Protein AF-A0A9P8ISM1-F1 (afdb_monomer_lite)

Organism: NCBI:txid1042133

Structure (mmCIF, N/CA/C/O backbone):
data_AF-A0A9P8ISM1-F1
#
_entry.id   AF-A0A9P8ISM1-F1
#
loop_
_atom_site.group_PDB
_atom_site.id
_atom_site.type_symbol
_atom_site.label_atom_id
_atom_site.label_alt_id
_atom_site.label_comp_id
_atom_site.label_asym_id
_atom_site.label_entity_id
_atom_site.label_seq_id
_atom_site.pdbx_PDB_ins_code
_atom_site.Cartn_x
_atom_site.Cartn_y
_atom_site.Cartn_z
_atom_site.occupancy
_atom_site.B_iso_or_equiv
_atom_site.auth_seq_id
_atom_site.auth_comp_id
_atom_site.auth_asym_id
_atom_site.auth_atom_id
_atom_site.pdbx_PDB_model_num
ATOM 1 N N . MET A 1 1 ? 37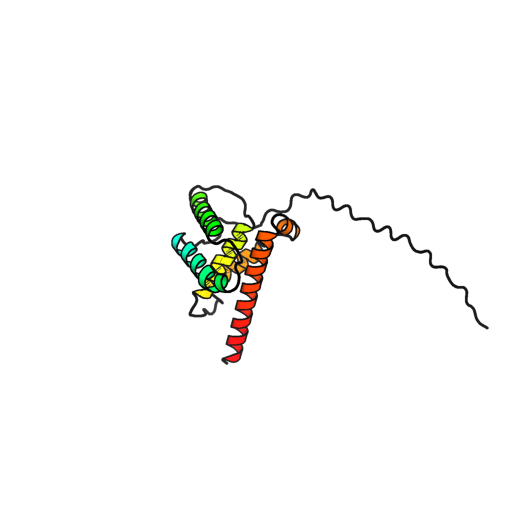.743 -36.345 56.992 1.00 39.56 1 MET A N 1
ATOM 2 C CA . MET A 1 1 ? 37.684 -36.254 55.517 1.00 39.56 1 MET A CA 1
ATOM 3 C C . MET A 1 1 ? 36.230 -36.318 55.074 1.00 39.56 1 MET A C 1
ATOM 5 O O . MET A 1 1 ? 35.586 -37.303 55.390 1.00 39.56 1 MET A O 1
ATOM 9 N N . GLY A 1 2 ? 35.756 -35.288 54.364 1.00 41.09 2 GLY A N 1
ATOM 10 C CA . GLY A 1 2 ? 34.709 -35.415 53.337 1.00 41.09 2 GLY A CA 1
ATOM 11 C C . GLY A 1 2 ? 33.238 -35.360 53.762 1.00 41.09 2 GLY A C 1
ATOM 12 O O . GLY A 1 2 ? 32.651 -36.368 54.120 1.00 41.09 2 GLY A O 1
ATOM 13 N N . THR A 1 3 ? 32.654 -34.173 53.622 1.00 45.88 3 THR A N 1
ATOM 14 C CA . THR A 1 3 ? 31.224 -33.822 53.560 1.00 45.88 3 THR A CA 1
ATOM 15 C C . THR A 1 3 ? 30.490 -34.437 52.363 1.00 45.88 3 THR A C 1
ATOM 17 O O . THR A 1 3 ? 31.082 -34.504 51.290 1.00 45.88 3 THR A O 1
ATOM 20 N N . LEU A 1 4 ? 29.179 -34.694 52.486 1.00 37.59 4 LEU A N 1
ATOM 21 C CA . LEU A 1 4 ? 28.196 -34.405 51.423 1.00 37.59 4 LEU A CA 1
ATOM 22 C C . LEU A 1 4 ? 26.767 -34.419 51.994 1.00 37.59 4 LEU A C 1
ATOM 24 O O . LEU A 1 4 ? 26.041 -35.405 51.914 1.00 37.59 4 LEU A O 1
ATOM 28 N N . SER A 1 5 ? 26.375 -33.294 52.596 1.00 40.72 5 SER A N 1
ATOM 29 C CA . SER A 1 5 ? 24.963 -32.957 52.777 1.00 40.72 5 SER A CA 1
ATOM 30 C C . SER A 1 5 ? 24.426 -32.498 51.425 1.00 40.72 5 SER A C 1
ATOM 32 O O . SER A 1 5 ? 24.831 -31.447 50.930 1.00 40.72 5 SER A O 1
ATOM 34 N N . SER A 1 6 ? 23.544 -33.281 50.811 1.00 49.00 6 SER A N 1
ATOM 35 C CA . SER A 1 6 ? 22.758 -32.822 49.665 1.00 49.00 6 SER A CA 1
ATOM 36 C C . SER A 1 6 ? 21.726 -31.796 50.145 1.00 49.00 6 SER A C 1
ATOM 38 O O . SER A 1 6 ? 20.937 -32.120 51.034 1.00 49.00 6 SER A O 1
ATOM 40 N N . PRO A 1 7 ? 21.676 -30.583 49.575 1.00 44.09 7 PRO A N 1
ATOM 41 C CA . PRO A 1 7 ? 20.521 -29.724 49.738 1.00 44.09 7 PRO A CA 1
ATOM 42 C C . PRO A 1 7 ? 19.414 -30.254 48.824 1.00 44.09 7 PRO A C 1
ATOM 44 O O . PRO A 1 7 ? 19.573 -30.308 47.604 1.00 44.09 7 PRO A O 1
ATOM 47 N N . ILE A 1 8 ? 18.296 -30.669 49.417 1.00 45.47 8 ILE A N 1
ATOM 48 C CA . ILE A 1 8 ? 17.032 -30.808 48.695 1.00 45.47 8 ILE A CA 1
ATOM 49 C C . ILE A 1 8 ? 16.642 -29.388 48.297 1.00 45.47 8 ILE A C 1
ATOM 51 O O . ILE A 1 8 ? 16.250 -28.581 49.138 1.00 45.47 8 ILE A O 1
ATOM 55 N N . ALA A 1 9 ? 16.864 -29.064 47.026 1.00 44.41 9 ALA A N 1
ATOM 56 C CA . ALA A 1 9 ? 16.328 -27.864 46.422 1.00 44.41 9 ALA A CA 1
ATOM 57 C C . ALA A 1 9 ? 14.805 -27.999 46.447 1.00 44.41 9 ALA A C 1
ATOM 59 O O . ALA A 1 9 ? 14.231 -28.832 45.745 1.00 44.41 9 ALA A O 1
ATOM 60 N N . ASP A 1 10 ? 14.185 -27.208 47.315 1.00 50.81 10 ASP A N 1
ATOM 61 C CA . ASP A 1 10 ? 12.776 -26.853 47.247 1.00 50.81 10 ASP A CA 1
ATOM 62 C C . ASP A 1 10 ? 12.473 -26.503 45.779 1.00 50.81 10 ASP A C 1
ATOM 64 O O . ASP A 1 10 ? 13.152 -25.621 45.230 1.00 50.81 10 ASP A O 1
ATOM 68 N N . PRO A 1 11 ? 11.577 -27.223 45.074 1.00 49.50 11 PRO A N 1
ATOM 69 C CA . PRO A 1 11 ? 11.156 -26.804 43.755 1.00 49.50 11 PRO A CA 1
ATOM 70 C C . PRO A 1 11 ? 10.352 -25.538 43.986 1.00 49.50 11 PRO A C 1
ATOM 72 O O . PRO A 1 11 ? 9.148 -25.590 44.231 1.00 49.50 11 PRO A O 1
ATOM 75 N N . GLY A 1 12 ? 11.070 -24.411 43.964 1.00 44.59 12 GLY A N 1
ATOM 76 C CA . GLY A 1 12 ? 10.512 -23.084 44.052 1.00 44.59 12 GLY A CA 1
ATOM 77 C C . GLY A 1 12 ? 9.279 -23.082 43.182 1.00 44.59 12 GLY A C 1
ATOM 78 O O . GLY A 1 12 ? 9.352 -23.373 41.986 1.00 44.59 12 GLY A O 1
ATOM 79 N N . SER A 1 13 ? 8.144 -22.855 43.829 1.00 46.44 13 SER A N 1
ATOM 80 C CA . SER A 1 13 ? 6.883 -22.588 43.182 1.00 46.44 13 SER A CA 1
ATOM 81 C C . SER A 1 13 ? 7.128 -21.424 42.234 1.00 46.44 13 SER A C 1
ATOM 83 O O . SER A 1 13 ? 7.018 -20.258 42.612 1.00 46.44 13 SER A O 1
ATOM 85 N N . VAL A 1 14 ? 7.498 -21.741 40.995 1.00 51.31 14 VAL A N 1
ATOM 86 C CA . VAL A 1 14 ? 7.315 -20.857 39.862 1.00 51.31 14 VAL A CA 1
ATOM 87 C C . VAL A 1 14 ? 5.811 -20.853 39.683 1.00 51.31 14 VAL A C 1
ATOM 89 O O . VAL A 1 14 ? 5.240 -21.563 38.857 1.00 51.31 14 VAL A O 1
ATOM 92 N N . SER A 1 15 ? 5.156 -20.067 40.534 1.00 49.28 15 SER A N 1
ATOM 93 C CA . SER A 1 15 ? 3.924 -19.405 40.181 1.00 49.28 15 SER A CA 1
ATOM 94 C C . SER A 1 15 ? 4.296 -18.590 38.955 1.00 49.28 15 SER A C 1
ATOM 96 O O . SER A 1 15 ? 4.750 -17.453 39.052 1.00 49.28 15 SER A O 1
ATOM 98 N N . MET A 1 16 ? 4.209 -19.232 37.789 1.00 49.16 16 MET A N 1
ATOM 99 C CA . MET A 1 16 ? 3.964 -18.547 36.541 1.00 49.16 16 MET A CA 1
ATOM 100 C C . MET A 1 16 ? 2.677 -17.789 36.822 1.00 49.16 16 MET A C 1
ATOM 102 O O . MET A 1 16 ? 1.582 -18.339 36.706 1.00 49.16 16 MET A O 1
ATOM 106 N N . GLU A 1 17 ? 2.827 -16.560 37.315 1.00 48.97 17 GLU A N 1
ATOM 107 C CA . GLU A 1 17 ? 1.796 -15.553 37.232 1.00 48.97 17 GLU A CA 1
ATOM 108 C C . GLU A 1 17 ? 1.442 -15.553 35.758 1.00 48.97 17 GLU A C 1
ATOM 110 O O . GLU A 1 17 ? 2.204 -15.108 34.897 1.00 48.97 17 GLU A O 1
ATOM 115 N N . ARG A 1 18 ? 0.336 -16.228 35.458 1.00 48.88 18 ARG A N 1
ATOM 116 C CA . ARG A 1 18 ? -0.284 -16.201 34.158 1.00 48.88 18 ARG A CA 1
ATOM 117 C C . ARG A 1 18 ? -0.660 -14.741 34.028 1.00 48.88 18 ARG A C 1
ATOM 119 O O . ARG A 1 18 ? -1.653 -14.334 34.617 1.00 48.88 18 ARG A O 1
ATOM 126 N N . GLN A 1 19 ? 0.222 -13.955 33.408 1.00 50.22 19 GLN A N 1
ATOM 127 C CA . GLN A 1 19 ? 0.001 -12.540 33.189 1.00 50.22 19 GLN A CA 1
ATOM 128 C C . GLN A 1 19 ? -1.351 -12.457 32.514 1.00 50.22 19 GLN A C 1
ATOM 130 O O . GLN A 1 19 ? -1.530 -12.915 31.383 1.00 50.22 19 GLN A O 1
ATOM 135 N N . ASP A 1 20 ? -2.312 -11.995 33.300 1.00 39.62 20 ASP A N 1
ATOM 136 C CA . ASP A 1 20 ? -3.690 -11.835 32.914 1.00 39.62 20 ASP A CA 1
ATOM 137 C C . ASP A 1 20 ? -3.655 -10.706 31.888 1.00 39.62 20 ASP A C 1
ATOM 139 O O . ASP A 1 20 ? -3.645 -9.518 32.218 1.00 39.62 20 ASP A O 1
ATOM 143 N N . ILE A 1 21 ? -3.437 -11.084 30.626 1.00 54.03 21 ILE A N 1
ATOM 144 C CA . ILE A 1 21 ? -3.460 -10.193 29.474 1.00 54.03 21 ILE A CA 1
ATOM 145 C C . ILE A 1 21 ? -4.895 -9.712 29.346 1.00 54.03 21 ILE A C 1
ATOM 147 O O . ILE A 1 21 ? -5.700 -10.242 28.591 1.00 54.03 21 ILE A O 1
ATOM 151 N N . SER A 1 22 ? -5.219 -8.715 30.160 1.00 49.56 22 SER A N 1
ATOM 152 C CA . SER A 1 22 ? -6.471 -7.990 30.129 1.00 49.56 22 SER A CA 1
ATOM 153 C C . SER A 1 22 ? -6.651 -7.459 28.705 1.00 49.56 22 SER A C 1
ATOM 155 O O . SER A 1 22 ? -5.973 -6.520 28.289 1.00 49.56 22 SER A O 1
ATOM 157 N N . TYR A 1 23 ? -7.534 -8.099 27.934 1.00 52.59 23 TYR A N 1
ATOM 158 C CA . TYR A 1 23 ? -7.754 -7.854 26.501 1.00 52.59 23 TYR A CA 1
ATOM 159 C C . TYR A 1 23 ? -8.387 -6.489 26.180 1.00 52.59 23 TYR A C 1
ATOM 161 O O . TYR A 1 23 ? -8.645 -6.172 25.024 1.00 52.59 23 TYR A O 1
ATOM 169 N N . THR A 1 24 ? -8.626 -5.643 27.175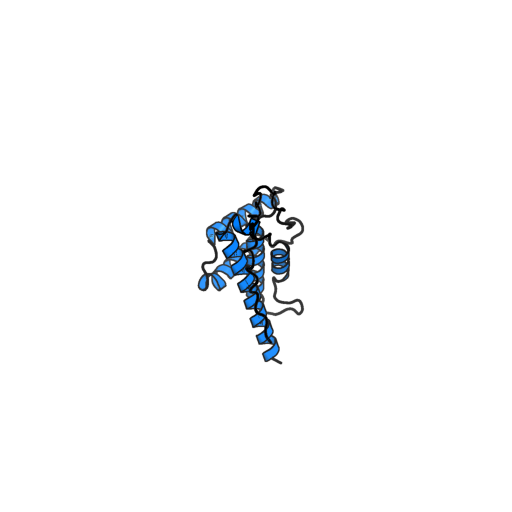 1.00 51.94 24 THR A N 1
ATOM 170 C CA . THR A 1 24 ? -9.266 -4.337 27.010 1.00 51.94 24 THR A CA 1
ATOM 171 C C . THR A 1 24 ? -8.257 -3.209 27.158 1.00 51.94 24 THR A C 1
ATOM 173 O O . THR A 1 24 ? -8.279 -2.447 28.122 1.00 51.94 24 THR A O 1
ATOM 176 N N . ARG A 1 25 ? -7.369 -3.066 26.175 1.00 56.06 25 ARG A N 1
ATOM 177 C CA . ARG A 1 25 ? -6.702 -1.787 25.920 1.00 56.06 25 ARG A CA 1
ATOM 178 C C . ARG A 1 25 ? -7.017 -1.410 24.488 1.00 56.06 25 ARG A C 1
ATOM 180 O O . ARG A 1 25 ? -6.546 -2.076 23.574 1.00 56.06 25 ARG A O 1
ATOM 187 N N . THR A 1 26 ? -7.841 -0.380 24.308 1.00 62.38 26 THR A N 1
ATOM 188 C CA . THR A 1 26 ? -8.082 0.252 23.006 1.00 62.38 26 THR A CA 1
ATOM 189 C C . THR A 1 26 ? -6.740 0.429 22.305 1.00 62.38 26 THR A C 1
ATOM 191 O O . THR A 1 26 ? -5.878 1.168 22.791 1.00 62.38 26 THR A O 1
ATOM 194 N N . LEU A 1 27 ? -6.522 -0.332 21.234 1.00 65.56 27 LEU A N 1
ATOM 195 C CA . LEU A 1 27 ? -5.254 -0.331 20.520 1.00 65.56 27 LEU A CA 1
ATOM 196 C C . LEU A 1 27 ? -5.048 1.057 19.907 1.00 65.56 27 LEU A C 1
ATOM 198 O O . LEU A 1 27 ? -6.016 1.618 19.377 1.00 65.56 27 LEU A O 1
ATOM 202 N N . PRO A 1 28 ? -3.827 1.619 19.961 1.00 69.31 28 PRO A N 1
ATOM 203 C CA . PRO A 1 28 ? -3.570 2.920 19.365 1.00 69.31 28 PRO A CA 1
ATOM 204 C C . PRO A 1 28 ? -4.010 2.915 17.890 1.00 69.31 28 PRO A C 1
ATOM 206 O O . PRO A 1 28 ? -3.894 1.879 17.217 1.00 69.31 28 PRO A O 1
ATOM 209 N N . PRO A 1 29 ? -4.601 4.020 17.404 1.00 74.75 29 PRO A N 1
ATOM 210 C CA . PRO A 1 29 ? -4.946 4.149 15.998 1.00 74.75 29 PRO A CA 1
ATOM 211 C C . PRO A 1 29 ? -3.670 4.112 15.155 1.00 74.75 29 PRO A C 1
ATOM 213 O O . PRO A 1 29 ? -2.592 4.479 15.626 1.00 74.75 29 PRO A O 1
ATOM 216 N N . ILE A 1 30 ? -3.798 3.671 13.906 1.00 79.94 30 ILE A N 1
ATOM 217 C CA . ILE A 1 30 ? -2.706 3.759 12.937 1.00 79.94 30 ILE A CA 1
ATOM 218 C C . ILE A 1 30 ? -2.356 5.239 12.769 1.00 79.94 30 ILE A C 1
ATOM 220 O O . ILE A 1 30 ? -3.207 6.040 12.379 1.00 79.94 30 ILE A O 1
ATOM 224 N N . ALA A 1 31 ? -1.115 5.597 13.093 1.00 78.94 31 ALA A N 1
ATOM 225 C CA . ALA A 1 31 ? -0.609 6.960 12.997 1.00 78.94 31 ALA A CA 1
ATOM 226 C C . ALA A 1 31 ? -0.250 7.285 11.539 1.00 78.94 31 ALA A C 1
ATOM 228 O O . ALA A 1 31 ? 0.917 7.397 11.182 1.00 78.94 31 ALA A O 1
ATOM 229 N N . LEU A 1 32 ? -1.267 7.394 10.683 1.00 82.38 32 LEU A N 1
ATOM 230 C CA . LEU A 1 32 ? -1.114 7.748 9.275 1.00 82.38 32 LEU A CA 1
ATOM 231 C C . LEU A 1 32 ? -2.074 8.882 8.931 1.00 82.38 32 LEU A C 1
ATOM 233 O O . LEU A 1 32 ? -3.292 8.704 8.922 1.00 82.38 32 LEU A O 1
ATOM 237 N N . ASP A 1 33 ? -1.513 10.045 8.620 1.00 82.31 33 ASP A N 1
ATOM 238 C CA . ASP A 1 33 ? -2.286 11.185 8.148 1.00 82.31 33 ASP A CA 1
ATOM 239 C C . ASP A 1 33 ? -2.476 11.112 6.627 1.00 82.31 33 ASP A C 1
ATOM 241 O O . ASP A 1 33 ? -1.602 11.469 5.838 1.00 82.31 33 ASP A O 1
ATOM 245 N N . LEU A 1 34 ? -3.655 10.652 6.211 1.00 81.94 34 LEU A N 1
ATOM 246 C CA . LEU A 1 34 ? -4.041 10.510 4.805 1.00 81.94 34 LEU A CA 1
ATOM 247 C C . LEU A 1 34 ? -4.224 11.859 4.083 1.00 81.94 34 LEU A C 1
ATOM 249 O O . LEU A 1 34 ? -4.316 11.888 2.851 1.00 81.94 34 LEU A O 1
ATOM 253 N N . SER A 1 35 ? -4.308 12.977 4.807 1.00 79.62 35 SER A N 1
ATOM 254 C CA . SER A 1 35 ? -4.459 14.308 4.209 1.00 79.62 35 SER A CA 1
ATOM 255 C C . SER A 1 35 ? -3.119 14.885 3.740 1.00 79.62 35 SER A C 1
ATOM 257 O O . SER A 1 35 ? -3.051 15.493 2.673 1.00 79.62 35 SER A O 1
ATOM 259 N N . SER A 1 36 ? -2.044 14.607 4.483 1.00 81.00 36 SER A N 1
ATOM 260 C CA . SER A 1 36 ? -0.682 15.082 4.206 1.00 81.00 36 SER A CA 1
ATOM 261 C C . SER A 1 36 ? 0.001 14.341 3.044 1.00 81.00 36 SER A C 1
ATOM 263 O O . SER A 1 36 ? 0.910 14.863 2.396 1.00 81.00 36 SER A O 1
ATOM 265 N N . ILE A 1 37 ? -0.449 13.124 2.723 1.00 84.25 37 ILE A N 1
ATOM 266 C CA . ILE A 1 37 ? 0.199 12.285 1.709 1.00 84.25 37 ILE A CA 1
ATOM 267 C C . ILE A 1 37 ? -0.186 12.741 0.290 1.00 84.25 37 ILE A C 1
ATOM 269 O O . ILE A 1 37 ? -1.373 12.764 -0.062 1.00 84.25 37 ILE A O 1
ATOM 273 N N . PRO A 1 38 ? 0.798 13.022 -0.589 1.00 83.75 38 PRO A N 1
ATOM 274 C CA . PRO A 1 38 ? 0.536 13.346 -1.984 1.00 83.75 38 PRO A CA 1
ATOM 275 C C . PRO A 1 38 ? 0.174 12.074 -2.760 1.00 83.75 38 PRO A C 1
ATOM 277 O O . PRO A 1 38 ? 1.039 11.349 -3.268 1.00 83.75 38 PRO A O 1
ATOM 280 N N . PHE A 1 39 ? -1.122 11.788 -2.856 1.00 86.06 39 PHE A N 1
ATOM 281 C CA . PHE A 1 39 ? -1.617 10.676 -3.662 1.00 86.06 39 PHE A CA 1
ATOM 282 C C . PHE A 1 39 ? -1.650 11.029 -5.158 1.00 86.06 39 PHE A C 1
ATOM 284 O O . PHE A 1 39 ? -1.988 12.157 -5.527 1.00 86.06 39 PHE A O 1
ATOM 291 N N . PRO A 1 40 ? -1.304 10.073 -6.038 1.00 87.75 40 PRO A N 1
ATOM 292 C CA . PRO A 1 40 ? -1.462 10.243 -7.477 1.00 87.75 40 PRO A CA 1
ATOM 293 C C . PRO A 1 40 ? -2.938 10.380 -7.877 1.00 87.75 40 PRO A C 1
ATOM 295 O O . PRO A 1 40 ? -3.831 10.043 -7.114 1.00 87.75 40 PRO A O 1
ATOM 298 N N . LYS A 1 41 ? -3.218 10.838 -9.103 1.00 89.94 41 LYS A N 1
ATOM 299 C CA . LYS A 1 41 ? -4.588 10.800 -9.650 1.00 89.94 41 LYS A CA 1
ATOM 300 C C . LYS A 1 41 ? -5.082 9.353 -9.736 1.00 89.94 41 LYS A C 1
ATOM 302 O O . LYS A 1 41 ? -4.281 8.475 -10.057 1.00 89.94 41 LYS A O 1
ATOM 307 N N . LEU A 1 42 ? -6.389 9.133 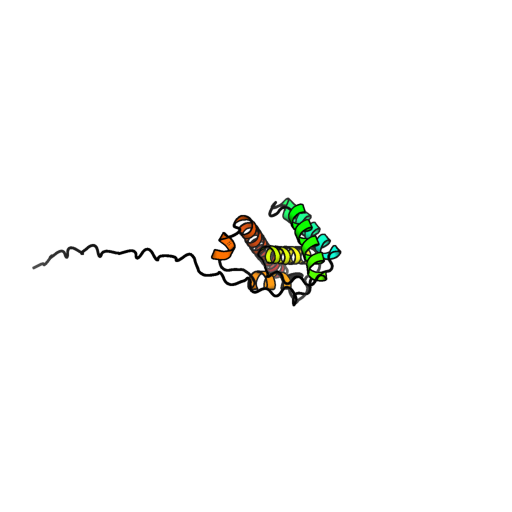-9.557 1.00 91.19 42 LEU A N 1
ATOM 308 C CA . LEU A 1 42 ? -7.013 7.802 -9.588 1.00 91.19 42 LEU A CA 1
ATOM 309 C C . LEU A 1 42 ? -6.552 6.960 -10.788 1.00 91.19 42 LEU A C 1
ATOM 311 O O . LEU A 1 42 ? -6.073 5.851 -10.597 1.00 91.19 42 LEU A O 1
ATOM 315 N N . SER A 1 43 ? -6.589 7.513 -12.003 1.00 90.31 43 SER A N 1
ATOM 316 C CA . SER A 1 43 ? -6.184 6.792 -13.219 1.00 90.31 43 SER A CA 1
ATOM 317 C C . SER A 1 43 ? -4.719 6.342 -13.208 1.00 90.31 43 SER A C 1
ATOM 319 O O . SER A 1 43 ? -4.401 5.237 -13.645 1.00 90.31 43 SER A O 1
ATOM 321 N N . TYR A 1 44 ? -3.812 7.172 -12.684 1.00 89.69 44 TYR A N 1
ATOM 322 C CA . TYR A 1 44 ? -2.404 6.800 -12.551 1.00 89.69 44 TYR A CA 1
ATOM 323 C C . TYR A 1 44 ? -2.213 5.763 -11.443 1.00 89.69 44 TYR A C 1
ATOM 325 O O . TYR A 1 44 ? -1.441 4.825 -11.587 1.00 89.69 44 TYR A O 1
ATOM 333 N N . ALA A 1 45 ? -2.958 5.890 -10.355 1.00 91.50 45 ALA A N 1
ATOM 334 C CA . ALA A 1 45 ? -2.926 4.959 -9.245 1.00 91.50 45 ALA A CA 1
ATOM 335 C C . ALA A 1 45 ? -3.447 3.556 -9.654 1.00 91.50 45 ALA A C 1
ATOM 337 O O . ALA A 1 45 ? -2.839 2.540 -9.309 1.00 91.50 45 ALA A O 1
ATOM 338 N N . GLU A 1 46 ? -4.526 3.484 -10.441 1.00 92.12 46 GLU A N 1
ATOM 339 C CA . GLU A 1 46 ? -5.030 2.239 -11.041 1.00 92.12 46 GLU A CA 1
ATOM 340 C C . GLU A 1 46 ? -4.015 1.641 -12.018 1.00 92.12 46 GLU A C 1
ATOM 342 O O . GLU A 1 46 ? -3.771 0.437 -12.002 1.00 92.12 46 GLU A O 1
ATOM 347 N N . TYR A 1 47 ? -3.370 2.480 -12.834 1.00 91.38 47 TYR A N 1
ATOM 348 C CA . TYR A 1 47 ? -2.293 2.049 -13.723 1.00 91.38 47 TYR A CA 1
ATOM 349 C C . TYR A 1 47 ? -1.118 1.421 -12.952 1.00 91.38 47 TYR A C 1
ATOM 351 O O . TYR A 1 47 ? -0.639 0.350 -13.331 1.00 91.38 47 TYR A O 1
ATOM 359 N N . LEU A 1 48 ? -0.679 2.043 -11.852 1.00 89.81 48 LEU A N 1
ATOM 360 C CA . LEU A 1 48 ? 0.372 1.498 -10.987 1.00 89.81 48 LEU A CA 1
ATOM 361 C C . LEU A 1 48 ? -0.053 0.153 -10.388 1.00 89.81 48 LEU A C 1
ATOM 363 O O . LEU A 1 48 ? 0.711 -0.804 -10.442 1.00 89.81 48 LEU A O 1
ATOM 367 N N . THR A 1 49 ? -1.288 0.056 -9.897 1.00 90.81 49 THR A N 1
ATOM 368 C CA . THR A 1 49 ? -1.847 -1.189 -9.345 1.00 90.81 49 THR A CA 1
ATOM 369 C C . THR A 1 49 ? -1.868 -2.307 -10.389 1.00 90.81 49 THR A C 1
ATOM 371 O O . THR A 1 49 ? -1.371 -3.400 -10.133 1.00 90.81 49 THR A O 1
ATOM 374 N N . ASN A 1 50 ? -2.348 -2.026 -11.602 1.00 89.88 50 ASN A N 1
ATOM 375 C CA . ASN A 1 50 ? -2.335 -2.984 -12.711 1.00 89.88 50 ASN A CA 1
ATOM 376 C C . ASN A 1 50 ? -0.912 -3.401 -13.095 1.00 89.88 50 ASN A C 1
ATOM 378 O O . ASN A 1 50 ? -0.660 -4.572 -13.370 1.00 89.88 50 ASN A O 1
ATOM 382 N N . THR A 1 51 ? 0.036 -2.463 -13.066 1.00 88.62 51 THR A N 1
ATOM 383 C CA . THR A 1 51 ? 1.454 -2.760 -13.307 1.00 88.62 51 THR A CA 1
ATOM 384 C C . THR A 1 51 ? 1.982 -3.749 -12.269 1.00 88.62 51 THR A C 1
ATOM 386 O O . THR A 1 51 ? 2.623 -4.732 -12.639 1.00 88.62 51 THR A O 1
ATOM 389 N N . VAL A 1 52 ? 1.663 -3.540 -10.989 1.00 87.88 52 VAL A N 1
ATOM 390 C CA . VAL A 1 52 ? 2.015 -4.462 -9.900 1.00 87.88 52 VAL A CA 1
ATOM 391 C C . VAL A 1 52 ? 1.370 -5.829 -10.094 1.00 87.88 52 VAL A C 1
ATOM 393 O O . VAL A 1 52 ? 2.060 -6.831 -9.970 1.00 87.88 52 VAL A O 1
ATOM 396 N N . ILE A 1 53 ? 0.089 -5.898 -10.453 1.00 86.25 53 ILE A N 1
ATOM 397 C CA . ILE A 1 53 ? -0.606 -7.172 -10.697 1.00 86.25 53 ILE A CA 1
ATOM 398 C C . ILE A 1 53 ? 0.068 -7.959 -11.826 1.00 86.25 53 ILE A C 1
ATOM 400 O O . ILE A 1 53 ? 0.277 -9.159 -11.697 1.00 86.25 53 ILE A O 1
ATOM 404 N N . VAL A 1 54 ? 0.472 -7.302 -12.912 1.00 84.19 54 VAL A N 1
ATOM 405 C CA . VAL A 1 54 ? 1.142 -7.984 -14.030 1.00 84.19 54 VAL A CA 1
ATOM 406 C C . VAL A 1 54 ? 2.527 -8.509 -13.632 1.00 84.19 54 VAL A C 1
ATOM 408 O O . VAL A 1 54 ? 2.895 -9.611 -14.030 1.00 84.19 54 VAL A O 1
ATOM 411 N N . HIS A 1 55 ? 3.292 -7.753 -12.841 1.00 79.12 55 HIS A N 1
ATOM 412 C CA . HIS A 1 55 ? 4.675 -8.114 -12.499 1.00 79.12 55 HIS A CA 1
ATOM 413 C C . HIS A 1 55 ? 4.784 -9.017 -11.261 1.00 79.12 55 HIS A C 1
ATOM 415 O O . HIS A 1 55 ? 5.586 -9.945 -11.246 1.00 79.12 55 HIS A O 1
ATOM 421 N N . ILE A 1 56 ? 3.983 -8.759 -10.226 1.00 74.25 56 ILE A N 1
ATOM 422 C CA . ILE A 1 56 ? 3.986 -9.481 -8.944 1.00 74.25 56 ILE A CA 1
ATOM 423 C C . ILE A 1 56 ? 2.890 -10.547 -8.907 1.00 74.25 56 ILE A C 1
ATOM 425 O O . ILE A 1 56 ? 3.119 -11.624 -8.366 1.00 74.25 56 ILE A O 1
ATOM 429 N N . GLY A 1 57 ? 1.731 -10.308 -9.527 1.00 63.44 57 GLY A N 1
ATOM 430 C CA . GLY A 1 57 ? 0.627 -11.276 -9.562 1.00 63.44 57 GLY A CA 1
ATOM 431 C C . GLY A 1 57 ? 0.952 -12.554 -10.339 1.00 63.44 57 GLY A C 1
ATOM 432 O O . GLY A 1 57 ? 0.375 -13.599 -10.058 1.00 63.44 57 GLY A O 1
ATOM 433 N N . SER A 1 58 ? 1.939 -12.520 -11.244 1.00 60.59 58 SER A N 1
ATOM 434 C CA . SER A 1 58 ? 2.494 -13.738 -11.856 1.00 60.59 58 SER A CA 1
ATOM 435 C C . SER A 1 58 ? 3.292 -14.605 -10.871 1.00 60.59 58 SER A C 1
ATOM 437 O O . SER A 1 58 ? 3.527 -15.777 -11.160 1.00 60.59 58 SER A O 1
ATOM 439 N N . LEU A 1 59 ? 3.757 -14.039 -9.756 1.00 59.78 59 LEU A N 1
ATOM 440 C CA . LEU A 1 59 ? 4.641 -14.697 -8.790 1.00 59.78 59 LEU A CA 1
ATOM 441 C C . LEU A 1 59 ? 3.899 -15.048 -7.496 1.00 59.78 59 LEU A C 1
ATOM 443 O O . LEU A 1 59 ? 4.138 -16.104 -6.915 1.00 59.78 59 LEU A O 1
ATOM 447 N N . TYR A 1 60 ? 2.974 -14.186 -7.068 1.00 60.75 60 TYR A N 1
ATOM 448 C CA . TYR A 1 60 ? 2.249 -14.306 -5.812 1.00 60.75 60 TYR A CA 1
ATOM 449 C C . TYR A 1 60 ? 0.837 -13.723 -5.986 1.00 60.75 60 TYR A C 1
ATOM 451 O O . TYR A 1 60 ? 0.678 -12.526 -6.220 1.00 60.75 60 TYR A O 1
ATOM 459 N N . SER A 1 61 ? -0.211 -14.541 -5.849 1.00 68.94 61 SER A N 1
ATOM 460 C CA . SER A 1 61 ? -1.598 -14.055 -5.744 1.00 68.94 61 SER A CA 1
ATOM 461 C C . SER A 1 61 ? -1.819 -13.450 -4.351 1.00 68.94 61 SER A C 1
ATOM 463 O O . SER A 1 61 ? -2.540 -14.020 -3.536 1.00 68.94 61 SER A O 1
ATOM 465 N N . ILE A 1 62 ? -1.117 -12.352 -4.049 1.00 74.25 62 ILE A N 1
ATOM 466 C CA . ILE A 1 62 ? -1.035 -11.780 -2.698 1.00 74.25 62 ILE A CA 1
ATOM 467 C C . ILE A 1 62 ? -2.391 -11.243 -2.257 1.00 74.25 62 ILE A C 1
ATOM 469 O O . ILE A 1 62 ? -2.739 -11.422 -1.107 1.00 74.25 62 ILE A O 1
ATOM 473 N N . PHE A 1 63 ? -3.152 -10.606 -3.145 1.00 80.88 63 PHE A N 1
ATOM 474 C CA . PHE A 1 63 ? -4.435 -9.992 -2.809 1.00 80.88 63 PHE A CA 1
ATOM 475 C C . PHE A 1 63 ? -5.399 -10.066 -3.996 1.00 80.88 63 PHE A C 1
ATOM 477 O O . PHE A 1 63 ? -4.979 -10.198 -5.149 1.00 80.88 63 PHE A O 1
ATOM 484 N N . ASP A 1 64 ? -6.696 -9.947 -3.718 1.00 85.44 64 ASP A N 1
ATOM 485 C CA . ASP A 1 64 ? -7.731 -9.863 -4.750 1.00 85.44 64 ASP A CA 1
ATOM 486 C C . ASP A 1 64 ? -7.719 -8.470 -5.404 1.00 85.44 64 ASP A C 1
ATOM 488 O O . ASP A 1 64 ? -8.060 -7.452 -4.789 1.00 85.44 64 ASP A O 1
ATOM 492 N N . ALA A 1 65 ? -7.295 -8.432 -6.668 1.00 84.56 65 ALA A N 1
ATOM 493 C CA . ALA A 1 65 ? -7.150 -7.211 -7.449 1.00 84.56 65 ALA A CA 1
ATOM 494 C C . ALA A 1 65 ? -8.470 -6.451 -7.638 1.00 84.56 65 ALA A C 1
ATOM 496 O O . ALA A 1 65 ? -8.482 -5.219 -7.556 1.00 84.56 65 ALA A O 1
ATOM 497 N N . ASP A 1 66 ? -9.576 -7.158 -7.871 1.00 87.31 66 ASP A N 1
ATOM 498 C CA . ASP A 1 66 ? -10.880 -6.545 -8.123 1.00 87.31 66 ASP A CA 1
ATOM 499 C C . ASP A 1 66 ? -11.429 -5.912 -6.844 1.00 87.31 66 ASP A C 1
ATOM 501 O O . ASP A 1 66 ? -11.885 -4.760 -6.849 1.00 87.31 66 ASP A O 1
ATOM 505 N N . VAL A 1 67 ? -11.317 -6.629 -5.722 1.00 89.56 67 VAL A N 1
ATOM 506 C CA . VAL A 1 67 ? -11.692 -6.123 -4.396 1.00 89.56 67 VAL A CA 1
ATOM 507 C C . VAL A 1 67 ? -10.843 -4.909 -4.028 1.00 89.56 67 VAL A C 1
ATOM 509 O O . VAL A 1 67 ? -11.381 -3.892 -3.574 1.00 89.56 67 VAL A O 1
ATOM 512 N N . PHE A 1 68 ? -9.531 -4.975 -4.262 1.00 90.19 68 PHE A N 1
ATOM 513 C CA . PHE A 1 68 ? -8.613 -3.880 -3.971 1.00 90.19 68 PHE A CA 1
ATOM 514 C C . PHE A 1 68 ? -8.918 -2.634 -4.815 1.00 90.19 68 PHE A C 1
ATOM 516 O O . PHE A 1 68 ? -9.083 -1.549 -4.255 1.00 90.19 68 PHE A O 1
ATOM 523 N N . LEU A 1 69 ? -9.070 -2.774 -6.137 1.00 91.19 69 LEU A N 1
ATOM 524 C CA . LEU A 1 69 ? -9.396 -1.663 -7.040 1.00 91.19 69 LEU A CA 1
ATOM 525 C C . LEU A 1 69 ? -10.761 -1.045 -6.717 1.00 91.19 69 LEU A C 1
ATOM 527 O O . LEU A 1 69 ? -10.918 0.176 -6.773 1.00 91.19 69 LEU A O 1
ATOM 531 N N . GLN A 1 70 ? -11.753 -1.852 -6.329 1.00 92.38 70 GLN A N 1
ATOM 532 C CA . GLN A 1 70 ? -13.045 -1.332 -5.888 1.00 92.38 70 GLN A CA 1
ATOM 533 C C . GLN A 1 70 ? -12.908 -0.494 -4.609 1.00 92.38 70 GLN A C 1
ATOM 535 O O . GLN A 1 70 ? -13.458 0.608 -4.539 1.00 92.38 70 GLN A O 1
ATOM 540 N N . ARG A 1 71 ? -12.174 -0.989 -3.604 1.00 91.25 71 ARG A N 1
ATOM 541 C CA . ARG A 1 71 ? -11.896 -0.244 -2.364 1.00 91.25 71 ARG A CA 1
ATOM 542 C C . ARG A 1 71 ? -11.121 1.041 -2.643 1.00 91.25 71 ARG A C 1
ATOM 544 O O . ARG A 1 71 ? -11.435 2.079 -2.072 1.00 91.25 71 ARG A O 1
ATOM 551 N N . MET A 1 72 ? -10.181 0.988 -3.578 1.00 91.75 72 MET A N 1
ATOM 552 C CA . MET A 1 72 ? -9.399 2.132 -4.016 1.00 91.75 72 MET A CA 1
ATOM 553 C C . MET A 1 72 ? -10.265 3.213 -4.657 1.00 91.75 72 MET A C 1
ATOM 555 O O . MET A 1 72 ? -10.195 4.364 -4.241 1.00 91.75 72 MET A O 1
ATOM 559 N N . ARG A 1 73 ? -11.145 2.866 -5.600 1.00 91.88 73 ARG A N 1
ATOM 560 C CA . ARG A 1 73 ? -12.087 3.834 -6.190 1.00 91.88 73 ARG A CA 1
ATOM 561 C C . ARG A 1 73 ? -12.971 4.493 -5.133 1.00 91.88 73 ARG A C 1
ATOM 563 O O . ARG A 1 73 ? -13.140 5.706 -5.178 1.00 91.88 73 ARG A O 1
ATOM 570 N N . ARG A 1 74 ? -13.481 3.713 -4.169 1.00 90.88 74 ARG A N 1
ATOM 571 C CA . ARG A 1 74 ? -14.256 4.248 -3.034 1.00 90.88 74 ARG A CA 1
ATOM 572 C C . ARG A 1 74 ? -13.436 5.230 -2.204 1.00 90.88 74 ARG A C 1
ATOM 574 O O . ARG A 1 74 ? -13.911 6.320 -1.942 1.00 90.88 74 ARG A O 1
ATOM 581 N N . PHE A 1 75 ? -12.188 4.894 -1.880 1.00 89.88 75 PHE A N 1
ATOM 582 C CA . PHE A 1 75 ? -11.293 5.797 -1.156 1.00 89.88 75 PHE A CA 1
ATOM 583 C C . PHE A 1 75 ? -11.095 7.138 -1.877 1.00 89.88 75 PHE A C 1
ATOM 585 O O . PHE A 1 75 ? -11.164 8.182 -1.238 1.00 89.88 75 PHE A O 1
ATOM 592 N N . TYR A 1 76 ? -10.888 7.139 -3.199 1.00 88.62 76 TYR A N 1
ATOM 593 C CA . TYR A 1 76 ? -10.768 8.393 -3.956 1.00 88.62 76 TYR A CA 1
ATOM 594 C C . TYR A 1 76 ? -12.074 9.205 -3.959 1.00 88.62 76 TYR A C 1
ATOM 596 O O . TYR A 1 76 ? -12.020 10.415 -3.775 1.00 88.62 76 TYR A O 1
ATOM 604 N N . ASP A 1 77 ? -13.230 8.550 -4.094 1.00 88.12 77 ASP A N 1
ATOM 605 C CA . ASP A 1 77 ? -14.550 9.201 -4.045 1.00 88.12 77 ASP A CA 1
ATOM 606 C C . ASP A 1 77 ? -14.885 9.756 -2.641 1.00 88.12 77 ASP A C 1
ATOM 608 O O . ASP A 1 77 ? -15.450 10.840 -2.509 1.00 88.12 77 ASP A O 1
ATOM 612 N N . ASP A 1 78 ? -14.489 9.055 -1.575 1.00 84.88 78 ASP A N 1
ATOM 613 C CA . ASP A 1 78 ? -14.714 9.468 -0.183 1.00 84.88 78 ASP A CA 1
ATOM 614 C C . ASP A 1 78 ? -13.773 10.603 0.255 1.00 84.88 78 ASP A C 1
ATOM 616 O O . ASP A 1 78 ? -14.169 11.471 1.043 1.00 84.88 78 ASP A O 1
ATOM 620 N N . ARG A 1 79 ? -12.546 10.651 -0.285 1.00 77.62 79 ARG A N 1
ATOM 621 C CA . ARG A 1 79 ? -11.619 11.779 -0.084 1.00 77.62 79 ARG A CA 1
ATOM 622 C C . ARG A 1 79 ? -12.158 13.073 -0.668 1.00 77.62 79 ARG A C 1
ATOM 624 O O . ARG A 1 79 ? -12.054 14.111 -0.019 1.00 77.62 79 ARG A O 1
ATOM 631 N N . ASP A 1 80 ? -12.765 13.004 -1.848 1.00 70.19 80 ASP A N 1
ATOM 632 C CA . ASP A 1 80 ? -13.392 14.163 -2.488 1.00 70.19 80 ASP A CA 1
ATOM 633 C C . ASP A 1 80 ? -14.601 14.677 -1.679 1.00 70.19 80 ASP A C 1
ATOM 635 O O . ASP A 1 80 ? -14.985 15.841 -1.791 1.00 70.19 80 ASP A O 1
ATOM 639 N N . LYS A 1 81 ? -15.170 13.831 -0.808 1.00 72.31 81 LYS A N 1
ATOM 640 C CA . LYS A 1 81 ? -16.316 14.134 0.065 1.00 72.31 81 LYS A CA 1
ATOM 641 C C . LYS A 1 81 ? -15.932 14.488 1.508 1.00 72.31 81 LYS A C 1
ATOM 643 O O . LYS A 1 81 ? -16.827 14.635 2.338 1.00 72.31 81 LYS A O 1
ATOM 648 N N . ALA A 1 82 ? -14.638 14.645 1.809 1.00 60.28 82 ALA A N 1
ATOM 649 C CA . ALA A 1 82 ? -14.115 14.999 3.135 1.00 60.28 82 ALA A CA 1
ATOM 650 C C . ALA A 1 82 ? -14.569 14.058 4.275 1.00 60.28 82 ALA A C 1
ATOM 652 O O . ALA A 1 82 ? -14.805 14.497 5.401 1.00 60.28 82 ALA A O 1
ATOM 653 N N . SER A 1 83 ? -14.701 12.754 4.003 1.00 55.59 83 SER A N 1
ATOM 654 C CA . SER A 1 83 ? -14.983 11.779 5.060 1.00 55.59 83 SER A CA 1
ATOM 655 C C . SER A 1 83 ? -13.705 11.462 5.844 1.00 55.59 83 SER A C 1
ATOM 657 O O . SER A 1 83 ? -12.816 10.770 5.349 1.00 55.59 83 SER A O 1
ATOM 659 N N . GLU A 1 84 ? -13.606 11.960 7.079 1.00 53.56 84 GLU A N 1
ATOM 660 C CA . GLU A 1 84 ? -12.522 11.641 8.019 1.00 53.56 84 GLU A CA 1
ATOM 661 C C . GLU A 1 84 ? -12.698 10.230 8.601 1.00 53.56 84 GLU A C 1
ATOM 663 O O . GLU A 1 84 ? -13.002 10.028 9.776 1.00 53.56 84 GLU A O 1
ATOM 668 N N . SER A 1 85 ? -12.530 9.216 7.757 1.00 59.34 85 SER A N 1
ATOM 669 C CA . SER A 1 85 ? -12.332 7.850 8.232 1.00 59.34 85 SER A CA 1
ATOM 670 C C . SER A 1 85 ? -10.866 7.678 8.627 1.00 59.34 85 SER A C 1
ATOM 672 O O . SER A 1 85 ? -9.965 7.984 7.848 1.00 59.34 85 SER A O 1
ATOM 674 N N . GLY A 1 86 ? -10.618 7.205 9.851 1.00 71.12 86 GLY A N 1
ATOM 675 C CA . GLY A 1 86 ? -9.263 6.958 10.344 1.00 71.12 86 GLY A CA 1
ATOM 676 C C . GLY A 1 86 ? -8.482 5.975 9.465 1.00 71.12 86 GLY A C 1
ATOM 677 O O . GLY A 1 86 ? -9.057 5.140 8.760 1.00 71.12 86 GLY A O 1
ATOM 678 N N . ALA A 1 87 ? -7.152 6.058 9.526 1.00 81.12 87 ALA A N 1
ATOM 679 C CA . ALA A 1 87 ? -6.292 5.149 8.787 1.00 81.12 87 ALA A CA 1
ATOM 680 C C . ALA A 1 87 ? -6.508 3.689 9.205 1.00 81.12 87 ALA A C 1
ATOM 682 O O . ALA A 1 87 ? -6.709 3.356 10.374 1.00 81.12 87 ALA A O 1
ATOM 683 N N . SER A 1 88 ? -6.437 2.809 8.213 1.00 87.25 88 SER A N 1
ATOM 684 C CA . SER A 1 88 ? -6.648 1.370 8.354 1.00 87.25 88 SER A CA 1
ATOM 685 C C . SER A 1 88 ? -5.501 0.611 7.702 1.00 87.25 88 SER A C 1
ATOM 687 O O . SER A 1 88 ? -4.776 1.162 6.872 1.00 87.25 88 SER A O 1
ATOM 689 N N . LEU A 1 89 ? -5.364 -0.671 8.033 1.00 88.00 89 LEU A N 1
ATOM 690 C CA . LEU A 1 89 ? -4.325 -1.535 7.473 1.00 88.00 89 LEU A CA 1
ATOM 691 C C . LEU A 1 89 ? -4.384 -1.607 5.933 1.00 88.00 89 LEU A C 1
ATOM 693 O O . LEU A 1 89 ? -3.356 -1.703 5.269 1.00 88.00 89 LEU A O 1
ATOM 697 N N . TRP A 1 90 ? -5.576 -1.449 5.351 1.00 91.38 90 TRP A N 1
ATOM 698 C CA . TRP A 1 90 ? -5.748 -1.387 3.900 1.00 91.38 90 TRP A CA 1
ATOM 699 C C . TRP A 1 90 ? -5.079 -0.149 3.276 1.00 91.38 90 TRP A C 1
ATOM 701 O O . TRP A 1 90 ? -4.543 -0.229 2.174 1.00 91.38 90 TRP A O 1
ATOM 711 N N . HIS A 1 91 ? -5.029 0.985 3.982 1.00 91.06 91 HIS A N 1
ATOM 712 C CA . HIS A 1 91 ? -4.310 2.167 3.495 1.00 91.06 91 HIS A CA 1
ATOM 713 C C . HIS A 1 91 ? -2.798 1.925 3.444 1.00 91.06 91 HIS A C 1
ATOM 715 O O . HIS A 1 91 ? -2.135 2.378 2.513 1.00 91.06 91 HIS A O 1
ATOM 721 N N . ILE A 1 92 ? -2.262 1.164 4.402 1.00 92.00 92 ILE A N 1
ATOM 722 C CA . ILE A 1 92 ? -0.855 0.741 4.415 1.00 92.00 92 ILE A CA 1
ATOM 723 C C . ILE A 1 92 ? -0.586 -0.185 3.226 1.00 92.00 92 ILE A C 1
ATOM 725 O O . ILE A 1 92 ? 0.360 0.044 2.475 1.00 92.00 92 ILE A O 1
ATOM 729 N N . GLN A 1 93 ? -1.466 -1.165 2.988 1.00 92.88 93 GLN A N 1
ATOM 730 C CA . GLN A 1 93 ? -1.403 -2.017 1.797 1.00 92.88 93 GLN A CA 1
ATOM 731 C C . GLN A 1 93 ? -1.388 -1.177 0.515 1.00 92.88 93 GLN A C 1
ATOM 733 O O . GLN A 1 93 ? -0.543 -1.379 -0.353 1.00 92.88 93 GLN A O 1
ATOM 738 N N . MET A 1 94 ? -2.279 -0.190 0.408 1.00 92.06 94 MET A N 1
ATOM 739 C CA . MET A 1 94 ? -2.353 0.686 -0.756 1.00 92.06 94 MET A CA 1
ATOM 740 C C . MET A 1 94 ? -1.065 1.490 -0.968 1.00 92.06 94 MET A C 1
ATOM 742 O O . MET A 1 94 ? -0.598 1.588 -2.103 1.00 92.06 94 MET A O 1
ATOM 746 N N . LEU A 1 95 ? -0.456 2.028 0.092 1.00 92.19 95 LEU A N 1
ATOM 747 C CA . LEU A 1 95 ? 0.836 2.715 -0.004 1.00 92.19 95 LEU A CA 1
ATOM 748 C C . LEU A 1 95 ? 1.942 1.787 -0.517 1.00 92.19 95 LEU A C 1
ATOM 750 O O . LEU A 1 95 ? 2.710 2.195 -1.389 1.00 92.19 95 LEU A O 1
ATOM 754 N N . LEU A 1 96 ? 1.986 0.537 -0.049 1.00 92.12 96 LEU A N 1
ATOM 755 C CA . LEU A 1 96 ? 2.946 -0.460 -0.532 1.00 92.12 96 LEU A CA 1
ATOM 756 C C . LEU A 1 96 ? 2.739 -0.775 -2.019 1.00 92.12 96 LEU A C 1
ATOM 758 O O . LEU A 1 96 ? 3.705 -0.790 -2.778 1.00 92.12 96 LEU A O 1
ATOM 762 N N . ILE A 1 97 ? 1.494 -0.945 -2.474 1.00 91.50 97 ILE A N 1
ATOM 763 C CA . ILE A 1 97 ? 1.191 -1.162 -3.900 1.00 91.50 97 ILE A CA 1
ATOM 764 C C . ILE A 1 97 ? 1.630 0.033 -4.754 1.00 91.50 97 ILE A C 1
ATOM 766 O O . ILE A 1 97 ? 2.246 -0.148 -5.806 1.00 91.50 97 ILE A O 1
ATOM 770 N N . LEU A 1 98 ? 1.385 1.264 -4.297 1.00 91.62 98 LEU A N 1
ATOM 771 C CA . LEU A 1 98 ? 1.858 2.464 -4.993 1.00 91.62 98 LEU A CA 1
ATOM 772 C C . LEU A 1 98 ? 3.390 2.556 -5.016 1.00 91.62 98 LEU A C 1
ATOM 774 O O . LEU A 1 98 ? 3.953 2.992 -6.025 1.00 91.62 98 LEU A O 1
ATOM 778 N N . ALA A 1 99 ? 4.064 2.139 -3.940 1.00 91.19 99 ALA A N 1
ATOM 779 C CA . ALA A 1 99 ? 5.521 2.068 -3.875 1.00 91.19 99 ALA A CA 1
ATOM 780 C C . ALA A 1 99 ? 6.074 1.094 -4.924 1.00 91.19 99 ALA A C 1
ATOM 782 O O . ALA A 1 99 ? 6.930 1.475 -5.724 1.00 91.19 99 ALA A O 1
ATOM 783 N N . PHE A 1 100 ? 5.532 -0.125 -4.986 1.00 88.38 100 PHE A N 1
ATOM 784 C CA . PHE A 1 100 ? 5.922 -1.122 -5.983 1.00 88.38 100 PHE A CA 1
ATOM 785 C C . PHE A 1 100 ? 5.664 -0.662 -7.407 1.00 88.38 100 PHE A C 1
ATOM 787 O O . PHE A 1 100 ? 6.555 -0.763 -8.247 1.00 88.38 100 PHE A O 1
ATOM 794 N N . GLY A 1 101 ? 4.469 -0.141 -7.691 1.00 88.75 101 GLY A N 1
ATOM 795 C CA . GLY A 1 101 ? 4.122 0.289 -9.042 1.00 88.75 101 GLY A CA 1
ATOM 796 C C . GLY A 1 101 ? 5.088 1.356 -9.549 1.00 88.75 101 GLY A C 1
ATOM 797 O O . GLY A 1 101 ? 5.542 1.288 -10.690 1.00 88.75 101 GLY A O 1
ATOM 798 N N . LYS A 1 102 ? 5.462 2.311 -8.684 1.00 88.19 102 LYS A N 1
ATOM 799 C CA . LYS A 1 102 ? 6.453 3.337 -9.030 1.00 88.19 102 LYS A CA 1
ATOM 800 C C . LYS A 1 102 ? 7.852 2.752 -9.206 1.00 88.19 102 LYS A C 1
ATOM 802 O O . LYS A 1 102 ? 8.555 3.172 -10.122 1.00 88.19 102 LYS A O 1
ATOM 807 N N . SER A 1 103 ? 8.233 1.786 -8.375 1.00 85.25 103 SER A N 1
ATOM 808 C CA . SER A 1 103 ? 9.557 1.162 -8.430 1.00 85.25 103 SER A CA 1
ATOM 809 C C . SER A 1 103 ? 9.739 0.358 -9.712 1.00 85.25 103 SER A C 1
ATOM 811 O O . SER A 1 103 ? 10.740 0.540 -10.398 1.00 85.25 103 SER A O 1
ATOM 813 N N . ILE A 1 104 ? 8.730 -0.426 -10.100 1.00 82.44 104 ILE A N 1
ATOM 814 C CA . ILE A 1 104 ? 8.716 -1.212 -11.342 1.00 82.44 104 ILE A CA 1
ATOM 815 C C . ILE A 1 104 ? 8.762 -0.303 -12.577 1.00 82.44 104 ILE A C 1
ATOM 817 O O . ILE A 1 104 ? 9.408 -0.629 -13.571 1.00 82.44 104 ILE A O 1
ATOM 821 N N . GLN A 1 105 ? 8.086 0.850 -12.534 1.00 78.81 105 GLN A N 1
ATOM 822 C CA . GLN A 1 105 ? 8.075 1.788 -13.658 1.00 78.81 105 GLN A CA 1
ATOM 823 C C . GLN A 1 105 ? 9.387 2.582 -13.797 1.00 78.81 105 GLN A C 1
ATOM 825 O O . GLN A 1 105 ? 9.677 3.107 -14.877 1.00 78.81 105 GLN A O 1
ATOM 830 N N . SER A 1 106 ? 10.196 2.676 -12.739 1.00 70.31 106 SER A N 1
ATOM 831 C CA . SER A 1 106 ? 11.473 3.392 -12.761 1.00 70.31 106 SER A CA 1
ATOM 832 C C . SER A 1 106 ? 12.495 2.637 -13.612 1.00 70.31 106 SER A C 1
ATOM 834 O O . SER A 1 106 ? 13.176 1.738 -13.135 1.00 70.31 106 SER A O 1
ATOM 836 N N . ARG A 1 107 ? 12.618 3.011 -14.890 1.00 54.03 107 ARG A N 1
ATOM 837 C CA . ARG A 1 107 ? 13.689 2.516 -15.775 1.00 54.03 107 ARG A CA 1
ATOM 838 C C . ARG A 1 107 ? 15.046 3.178 -15.515 1.00 54.03 107 ARG A C 1
ATOM 840 O O . ARG A 1 107 ? 16.066 2.616 -15.887 1.00 54.03 107 ARG A O 1
ATOM 847 N N . GLU A 1 108 ? 15.044 4.339 -14.866 1.00 52.19 108 GLU A N 1
ATOM 848 C CA . GLU A 1 108 ? 16.234 5.108 -14.498 1.00 52.19 108 GLU A CA 1
ATOM 849 C C . GLU A 1 108 ? 16.255 5.236 -12.967 1.00 52.19 108 GLU A C 1
ATOM 851 O O . GLU A 1 108 ? 15.254 5.633 -12.357 1.00 52.19 108 GLU A O 1
ATOM 856 N N . HIS A 1 109 ? 17.365 4.853 -12.335 1.00 52.62 109 HIS A N 1
ATOM 857 C CA . HIS A 1 109 ? 17.571 5.036 -10.900 1.00 52.62 109 HIS A CA 1
ATOM 858 C C . HIS A 1 109 ? 17.991 6.488 -10.652 1.00 52.62 109 HIS A C 1
ATOM 860 O O . HIS A 1 109 ? 19.045 6.916 -11.111 1.00 52.62 109 HIS A O 1
ATOM 866 N N . SER A 1 110 ? 17.153 7.256 -9.954 1.00 49.44 110 SER A N 1
ATOM 867 C CA . SER A 1 110 ? 17.529 8.589 -9.473 1.00 49.44 110 SER A CA 1
ATOM 868 C C . SER A 1 110 ? 18.466 8.455 -8.269 1.00 49.44 110 SER A C 1
ATOM 870 O O . SER A 1 110 ? 18.318 7.522 -7.479 1.00 49.44 110 SER A O 1
ATOM 872 N N . GLU A 1 111 ? 19.381 9.410 -8.076 1.00 49.19 111 GLU A N 1
ATOM 873 C CA . GLU A 1 111 ? 20.290 9.476 -6.914 1.00 49.19 111 GLU A CA 1
ATOM 874 C C . GLU A 1 111 ? 19.546 9.478 -5.556 1.00 49.19 111 GLU A C 1
ATOM 876 O O . GLU A 1 111 ? 20.141 9.198 -4.521 1.00 49.19 111 GLU A O 1
ATOM 881 N N . MET A 1 112 ? 18.232 9.742 -5.554 1.00 50.09 112 MET A N 1
ATOM 882 C CA . MET A 1 112 ? 17.345 9.694 -4.380 1.00 50.09 112 MET A CA 1
ATOM 883 C C . MET A 1 112 ? 16.786 8.297 -4.028 1.00 50.09 112 MET A C 1
ATOM 885 O O . MET A 1 112 ? 15.956 8.192 -3.126 1.00 50.09 112 MET A O 1
ATOM 889 N N . GLY A 1 113 ? 17.214 7.227 -4.705 1.00 57.38 113 GLY A N 1
ATOM 890 C CA . GLY A 1 113 ? 16.741 5.857 -4.470 1.00 57.38 113 GLY A CA 1
ATOM 891 C C . GLY A 1 113 ? 15.646 5.404 -5.451 1.00 57.38 113 GLY A C 1
ATOM 892 O O . GLY A 1 113 ? 15.261 6.149 -6.359 1.00 57.38 113 GLY A O 1
ATOM 893 N N . PRO A 1 114 ? 15.144 4.159 -5.330 1.00 61.72 114 PRO A N 1
ATOM 894 C CA . PRO A 1 114 ? 14.122 3.637 -6.231 1.00 61.72 114 PRO A CA 1
ATOM 895 C C . PRO A 1 114 ? 12.836 4.470 -6.132 1.00 61.72 114 PRO A C 1
ATOM 897 O O . PRO A 1 114 ? 12.334 4.759 -5.041 1.00 61.72 114 PRO A O 1
ATOM 900 N N . S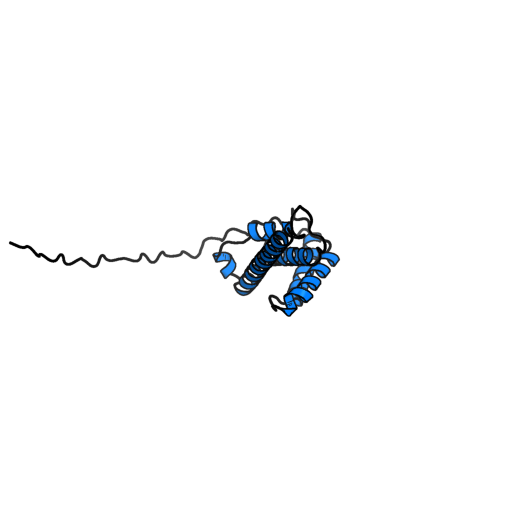ER A 1 115 ? 12.284 4.852 -7.288 1.00 70.56 115 SER A N 1
ATOM 901 C CA . SER A 1 115 ? 11.021 5.595 -7.362 1.00 70.56 115 SER A CA 1
ATOM 902 C C . SER A 1 115 ? 9.939 4.856 -6.569 1.00 70.56 115 SER A C 1
ATOM 904 O O . SER A 1 115 ? 9.729 3.669 -6.772 1.00 70.56 115 SER A O 1
ATOM 906 N N . GLY A 1 116 ? 9.269 5.531 -5.632 1.00 79.62 116 GLY A N 1
ATOM 907 C CA . GLY A 1 116 ? 8.270 4.907 -4.750 1.00 79.62 116 GLY A CA 1
ATOM 908 C C . GLY A 1 116 ? 8.728 4.642 -3.312 1.00 79.62 116 GLY A C 1
ATOM 909 O O . GLY A 1 116 ? 7.868 4.418 -2.463 1.00 79.62 116 GLY A O 1
ATOM 910 N N . MET A 1 117 ? 10.023 4.778 -2.998 1.00 84.25 117 MET A N 1
ATOM 911 C CA . MET A 1 117 ? 10.555 4.612 -1.634 1.00 84.25 117 MET A CA 1
ATOM 912 C C . MET A 1 117 ? 9.872 5.518 -0.594 1.00 84.25 117 MET A C 1
ATOM 914 O O . MET A 1 117 ? 9.629 5.083 0.525 1.00 84.25 117 MET A O 1
ATOM 918 N N . ASN A 1 118 ? 9.448 6.728 -0.975 1.00 87.12 118 ASN A N 1
ATOM 919 C CA . ASN A 1 118 ? 8.703 7.617 -0.074 1.00 87.12 118 ASN A CA 1
ATOM 920 C C . ASN A 1 118 ? 7.381 7.002 0.416 1.00 87.12 118 ASN A C 1
ATOM 922 O O . ASN A 1 118 ? 7.033 7.155 1.581 1.00 87.12 118 ASN A O 1
ATOM 926 N N . TYR A 1 119 ? 6.643 6.291 -0.445 1.00 89.75 119 TYR A N 1
ATOM 927 C CA . TYR A 1 119 ? 5.415 5.613 -0.013 1.00 89.75 119 TYR A CA 1
ATOM 928 C C . TYR A 1 119 ? 5.719 4.400 0.861 1.00 89.75 119 TYR A C 1
ATOM 930 O O . TYR A 1 119 ? 4.967 4.122 1.789 1.00 89.75 119 TYR A O 1
ATOM 938 N N . PHE A 1 120 ? 6.827 3.707 0.588 1.00 90.50 120 PHE A N 1
ATOM 939 C CA . PHE A 1 120 ? 7.275 2.592 1.411 1.00 90.50 120 PHE A CA 1
ATOM 940 C C . PHE A 1 120 ? 7.636 3.045 2.830 1.00 90.50 120 PHE A C 1
ATOM 942 O O . PHE A 1 120 ? 7.150 2.456 3.789 1.00 90.50 120 PHE A O 1
ATOM 949 N N . ILE A 1 121 ? 8.411 4.125 2.973 1.00 90.31 121 ILE A N 1
ATOM 950 C CA . ILE A 1 121 ? 8.767 4.692 4.283 1.00 90.31 121 ILE A CA 1
ATOM 951 C C . ILE A 1 121 ? 7.502 5.055 5.063 1.00 90.31 121 ILE A C 1
ATOM 953 O O . ILE A 1 121 ? 7.335 4.589 6.185 1.00 90.31 121 ILE A O 1
ATOM 957 N N . LEU A 1 122 ? 6.566 5.776 4.437 1.00 90.50 122 LEU A N 1
ATOM 958 C CA . LEU A 1 122 ? 5.288 6.126 5.067 1.00 90.50 122 LEU A CA 1
ATOM 959 C C . LEU A 1 122 ? 4.484 4.891 5.501 1.00 90.50 122 LEU A C 1
ATOM 961 O O . LEU A 1 122 ? 3.853 4.906 6.553 1.00 90.50 122 LEU A O 1
ATOM 965 N N . ALA A 1 123 ? 4.500 3.816 4.708 1.00 91.19 123 ALA A N 1
ATOM 966 C CA . ALA A 1 123 ? 3.816 2.572 5.048 1.00 91.19 123 ALA A CA 1
ATOM 967 C C . ALA A 1 123 ? 4.455 1.867 6.258 1.00 91.19 123 ALA A C 1
ATOM 969 O O . ALA A 1 123 ? 3.734 1.397 7.135 1.00 91.19 123 ALA A O 1
ATOM 970 N N . ILE A 1 124 ? 5.789 1.813 6.318 1.00 90.88 124 ILE A N 1
ATOM 971 C CA . ILE A 1 124 ? 6.532 1.192 7.423 1.00 90.88 124 ILE A CA 1
ATOM 972 C C . ILE A 1 124 ? 6.435 2.027 8.705 1.00 90.88 124 ILE A C 1
ATOM 974 O O . ILE A 1 124 ? 6.267 1.465 9.783 1.00 90.88 124 ILE A O 1
ATOM 978 N N . GLU A 1 125 ? 6.479 3.357 8.614 1.00 89.69 125 GLU A N 1
ATOM 979 C CA . GLU A 1 125 ? 6.278 4.244 9.769 1.00 89.69 125 GLU A CA 1
ATOM 980 C C . GLU A 1 125 ? 4.857 4.133 10.339 1.00 89.69 125 GLU A C 1
ATOM 982 O O . GLU A 1 125 ? 4.661 4.220 11.550 1.00 89.69 125 GLU A O 1
ATOM 987 N N . ALA A 1 126 ? 3.870 3.879 9.478 1.00 87.81 126 ALA A N 1
ATOM 988 C CA . ALA A 1 126 ? 2.485 3.650 9.872 1.00 87.81 126 ALA A CA 1
ATOM 989 C C . ALA A 1 126 ? 2.166 2.198 10.265 1.00 87.81 126 ALA A C 1
ATOM 991 O O . ALA A 1 126 ? 1.014 1.898 10.590 1.00 87.81 126 ALA A O 1
ATOM 992 N N . MET A 1 127 ? 3.145 1.290 10.232 1.00 87.56 127 MET A N 1
ATOM 993 C CA . MET A 1 127 ? 2.946 -0.125 10.538 1.00 87.56 127 MET A CA 1
ATOM 994 C C . MET A 1 127 ? 2.396 -0.286 11.966 1.00 87.56 127 MET A C 1
ATOM 996 O O . MET A 1 127 ? 2.999 0.208 12.923 1.00 87.56 127 MET A O 1
ATOM 1000 N N . PRO A 1 128 ? 1.247 -0.955 12.153 1.00 84.75 128 PRO A N 1
ATOM 1001 C CA . PRO A 1 128 ? 0.643 -1.035 13.468 1.00 84.75 128 PRO A CA 1
ATOM 1002 C C . PRO A 1 128 ? 1.326 -2.089 14.349 1.00 84.75 128 PRO A C 1
ATOM 1004 O O . PRO A 1 128 ? 2.017 -2.990 13.876 1.00 84.75 128 PRO A O 1
ATOM 1007 N N . ASP A 1 129 ? 1.073 -1.996 15.655 1.00 83.94 129 ASP A N 1
ATOM 1008 C CA . ASP A 1 129 ? 1.488 -2.995 16.645 1.00 83.94 129 ASP A CA 1
ATOM 1009 C C . ASP A 1 129 ? 0.973 -4.397 16.267 1.00 83.94 129 ASP A C 1
ATOM 1011 O O . ASP A 1 129 ? -0.113 -4.543 15.697 1.00 83.94 129 ASP A O 1
ATOM 1015 N N . ILE A 1 130 ? 1.716 -5.444 16.636 1.00 81.00 130 ILE A N 1
ATOM 1016 C CA . ILE A 1 130 ? 1.393 -6.833 16.284 1.00 81.00 130 ILE A CA 1
ATOM 1017 C C . ILE A 1 130 ? -0.039 -7.231 16.668 1.00 81.00 130 ILE A C 1
ATOM 1019 O O . ILE A 1 130 ? -0.684 -8.002 15.967 1.00 81.00 130 ILE A O 1
ATOM 1023 N N . ARG A 1 131 ? -0.586 -6.649 17.740 1.00 82.12 131 ARG A N 1
ATOM 1024 C CA . ARG A 1 131 ? -1.964 -6.893 18.193 1.00 82.12 131 ARG A CA 1
ATOM 1025 C C . ARG A 1 131 ? -3.025 -6.432 17.192 1.00 82.12 131 ARG A C 1
ATOM 1027 O O . ARG A 1 131 ? -4.035 -7.106 17.048 1.00 82.12 131 ARG A O 1
ATOM 1034 N N . ARG A 1 132 ? -2.794 -5.315 16.494 1.00 79.75 132 ARG A N 1
ATOM 1035 C CA . ARG A 1 132 ? -3.670 -4.814 15.417 1.00 79.75 132 ARG A CA 1
ATOM 1036 C C . ARG A 1 132 ? -3.568 -5.686 14.171 1.00 79.75 132 ARG A C 1
ATOM 1038 O O . ARG A 1 132 ? -4.570 -5.896 13.503 1.00 79.75 132 ARG A O 1
ATOM 1045 N N . LEU A 1 133 ? -2.382 -6.221 13.879 1.00 84.00 133 LEU A N 1
ATOM 1046 C CA . LEU A 1 133 ? -2.208 -7.162 12.769 1.00 84.00 133 LEU A CA 1
ATOM 1047 C C . LEU A 1 133 ? -3.031 -8.451 12.990 1.00 84.00 133 LEU A C 1
ATOM 1049 O O . LEU A 1 133 ? -3.582 -9.018 12.052 1.00 84.00 133 LEU A O 1
ATOM 1053 N N . TYR A 1 134 ? -3.211 -8.883 14.241 1.00 84.31 134 TYR A N 1
ATOM 1054 C CA . TYR A 1 134 ? -4.087 -10.019 14.549 1.00 84.31 134 TYR A CA 1
ATOM 1055 C C . TYR A 1 134 ? -5.588 -9.749 14.329 1.00 84.31 134 TYR A C 1
ATOM 1057 O O . TYR A 1 134 ? -6.346 -10.716 14.266 1.00 84.31 134 TYR A O 1
ATOM 1065 N N . GLU A 1 135 ? -6.037 -8.491 14.201 1.00 85.38 135 GLU A N 1
ATOM 1066 C CA . GLU A 1 135 ? -7.454 -8.180 13.923 1.00 85.38 135 GLU A CA 1
ATOM 1067 C C . GLU A 1 135 ? -7.865 -8.616 12.508 1.00 85.38 135 GLU A C 1
ATOM 1069 O O . GLU A 1 135 ? -8.985 -9.083 12.308 1.00 85.38 135 GLU A O 1
ATOM 1074 N N . ASP A 1 136 ? -6.951 -8.500 11.541 1.00 86.00 136 ASP A N 1
ATOM 1075 C CA . ASP A 1 136 ? -7.133 -8.958 10.162 1.00 86.00 136 ASP A CA 1
ATOM 1076 C C . ASP A 1 136 ? -5.871 -9.716 9.717 1.00 86.00 136 ASP A C 1
ATOM 1078 O O . ASP A 1 136 ? -4.957 -9.134 9.119 1.00 86.00 136 ASP A O 1
ATOM 1082 N N . PRO A 1 137 ? -5.763 -11.013 10.065 1.00 85.88 137 PRO A N 1
ATOM 1083 C CA . PRO A 1 137 ? -4.548 -11.780 9.831 1.00 85.88 137 PRO A CA 1
ATOM 1084 C C . PRO A 1 137 ? -4.275 -11.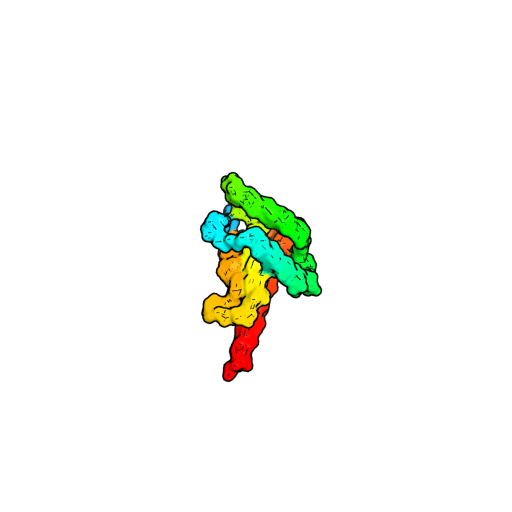985 8.341 1.00 85.88 137 PRO A C 1
ATOM 1086 O O . PRO A 1 137 ? -3.112 -12.039 7.951 1.00 85.88 137 PRO A O 1
ATOM 1089 N N . LEU A 1 138 ? -5.319 -12.063 7.507 1.00 88.81 138 LEU A N 1
ATOM 1090 C CA . LEU A 1 138 ? -5.155 -12.203 6.064 1.00 88.81 138 LEU A CA 1
ATOM 1091 C C . LEU A 1 138 ? -4.505 -10.940 5.503 1.00 88.81 138 LEU A C 1
ATOM 1093 O O . LEU A 1 138 ? -3.390 -11.012 4.996 1.00 88.81 138 LEU A O 1
ATOM 1097 N N . LEU A 1 139 ? -5.130 -9.778 5.707 1.00 88.69 139 LEU A N 1
ATOM 1098 C CA . LEU A 1 139 ? -4.598 -8.501 5.233 1.00 88.69 139 LEU A CA 1
ATOM 1099 C C . LEU A 1 139 ? -3.208 -8.200 5.811 1.00 88.69 139 LEU A C 1
ATOM 1101 O O . LEU A 1 139 ? -2.357 -7.620 5.140 1.00 88.69 139 LEU A O 1
ATOM 1105 N N . SER A 1 140 ? -2.945 -8.626 7.044 1.00 90.75 140 SER A N 1
ATOM 1106 C CA . SER A 1 140 ? -1.631 -8.481 7.669 1.00 90.75 140 SER A CA 1
ATOM 1107 C C . SER A 1 140 ? -0.554 -9.302 6.982 1.00 90.75 140 SER A C 1
ATOM 1109 O O . SER A 1 140 ? 0.543 -8.789 6.770 1.00 90.75 140 SER A O 1
ATOM 1111 N N . ILE A 1 141 ? -0.852 -10.548 6.602 1.00 90.50 141 ILE A N 1
ATOM 1112 C CA . ILE A 1 141 ? 0.066 -11.377 5.814 1.00 90.50 141 ILE A CA 1
ATOM 1113 C C . ILE A 1 141 ? 0.333 -10.711 4.465 1.00 90.50 141 ILE A C 1
ATOM 1115 O O . ILE A 1 141 ? 1.486 -10.643 4.051 1.00 90.50 141 ILE A O 1
ATOM 1119 N N . GLU A 1 142 ? -0.695 -10.169 3.810 1.00 90.12 142 GLU A N 1
ATOM 1120 C CA . GLU A 1 142 ? -0.544 -9.463 2.534 1.00 90.12 142 GLU A CA 1
ATOM 1121 C C . GLU A 1 142 ? 0.375 -8.242 2.670 1.00 90.12 142 GLU A C 1
ATOM 1123 O O . GLU A 1 142 ? 1.326 -8.091 1.903 1.00 90.12 142 GLU A O 1
ATOM 1128 N N . VAL A 1 143 ? 0.141 -7.395 3.678 1.00 91.62 143 VAL A N 1
ATOM 1129 C CA . VAL A 1 143 ? 0.951 -6.200 3.966 1.00 91.62 143 VAL A CA 1
ATOM 1130 C C . VAL A 1 143 ? 2.394 -6.570 4.300 1.00 91.62 143 VAL A C 1
ATOM 1132 O O . VAL A 1 143 ? 3.321 -5.985 3.742 1.00 91.62 143 VAL A O 1
ATOM 1135 N N . LEU A 1 144 ? 2.602 -7.556 5.174 1.00 90.94 144 LEU A N 1
ATOM 1136 C CA . LEU A 1 144 ? 3.936 -8.030 5.548 1.00 90.94 144 LEU A CA 1
ATOM 1137 C C . LEU A 1 144 ? 4.671 -8.644 4.353 1.00 90.94 144 LEU A C 1
ATOM 1139 O O . LEU A 1 144 ? 5.860 -8.392 4.172 1.00 90.94 144 LEU A O 1
ATOM 1143 N N . CYS A 1 145 ? 3.969 -9.412 3.519 1.00 90.25 145 CYS A N 1
ATOM 1144 C CA . CYS A 1 145 ? 4.526 -10.014 2.313 1.00 90.25 145 CYS A CA 1
ATOM 1145 C C . CYS A 1 145 ? 4.949 -8.939 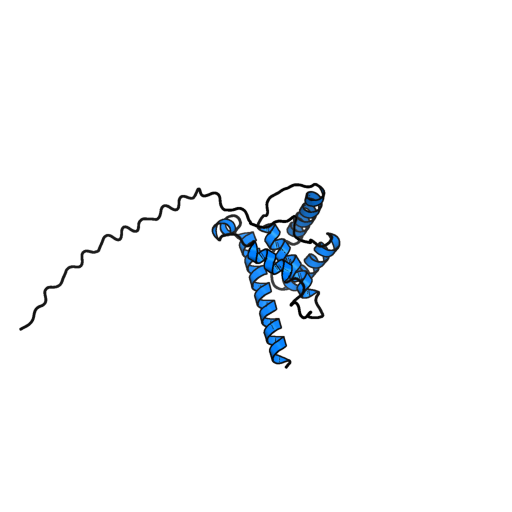1.307 1.00 90.25 145 CYS A C 1
ATOM 1147 O O . CYS A 1 145 ? 6.080 -8.968 0.828 1.00 90.25 145 CYS A O 1
ATOM 1149 N N . LEU A 1 146 ? 4.092 -7.946 1.051 1.00 89.81 146 LEU A N 1
ATOM 1150 C CA . LEU A 1 146 ? 4.426 -6.795 0.211 1.00 89.81 146 LEU A CA 1
ATOM 1151 C C . LEU A 1 146 ? 5.641 -6.040 0.766 1.00 89.81 146 LEU A C 1
ATOM 1153 O O . LEU A 1 146 ? 6.571 -5.746 0.020 1.00 89.81 146 LEU A O 1
ATOM 1157 N N . ALA A 1 147 ? 5.680 -5.767 2.070 1.00 91.44 147 ALA A N 1
ATOM 1158 C CA . ALA A 1 147 ? 6.808 -5.074 2.681 1.00 91.44 147 ALA A CA 1
ATOM 1159 C C . ALA A 1 147 ? 8.123 -5.855 2.518 1.00 91.44 147 ALA A C 1
ATOM 1161 O O . ALA A 1 147 ? 9.129 -5.292 2.083 1.00 91.44 147 ALA A O 1
ATOM 1162 N N . ALA A 1 148 ? 8.102 -7.160 2.802 1.00 91.00 148 ALA A N 1
ATOM 1163 C CA . ALA A 1 148 ? 9.263 -8.034 2.670 1.00 91.00 148 ALA A CA 1
ATOM 1164 C C . ALA A 1 148 ? 9.749 -8.138 1.217 1.00 91.00 148 ALA A C 1
ATOM 1166 O O . ALA A 1 148 ? 10.946 -8.027 0.959 1.00 91.00 148 ALA A O 1
ATOM 1167 N N . LEU A 1 149 ? 8.829 -8.293 0.261 1.00 87.50 149 LEU A N 1
ATOM 1168 C CA . LEU A 1 149 ? 9.157 -8.334 -1.163 1.00 87.50 149 LEU A CA 1
ATOM 1169 C C . LEU A 1 149 ? 9.775 -7.016 -1.643 1.00 87.50 149 LEU A C 1
ATOM 1171 O O . LEU A 1 149 ? 10.675 -7.046 -2.479 1.00 87.50 149 LEU A O 1
ATOM 1175 N N . PHE A 1 150 ? 9.336 -5.871 -1.110 1.00 87.88 150 PHE A N 1
ATOM 1176 C CA . PHE A 1 150 ? 9.891 -4.572 -1.489 1.00 87.88 150 PHE A CA 1
ATOM 1177 C C . PHE A 1 150 ? 11.325 -4.450 -0.984 1.00 87.88 150 PHE A C 1
ATOM 1179 O O . PHE A 1 150 ? 12.216 -4.131 -1.765 1.00 87.88 150 PHE A O 1
ATOM 1186 N N . MET A 1 151 ? 11.563 -4.785 0.291 1.00 87.12 151 MET A N 1
ATOM 1187 C CA . MET A 1 151 ? 12.911 -4.802 0.867 1.00 87.12 151 MET A CA 1
ATOM 1188 C C . MET A 1 151 ? 13.836 -5.743 0.091 1.00 87.12 151 MET A C 1
ATOM 1190 O O . MET A 1 151 ? 14.947 -5.360 -0.267 1.00 87.12 151 MET A O 1
ATOM 1194 N N . HIS A 1 152 ? 13.358 -6.946 -0.236 1.00 86.38 152 HIS A N 1
ATOM 1195 C CA . HIS A 1 152 ? 14.128 -7.910 -1.014 1.00 86.38 152 HIS A CA 1
ATOM 1196 C C . HIS A 1 152 ? 14.470 -7.380 -2.413 1.00 86.38 152 HIS A C 1
ATOM 1198 O O . HIS A 1 152 ? 15.620 -7.461 -2.839 1.00 86.38 152 HIS A O 1
ATOM 1204 N N . ALA A 1 153 ? 13.507 -6.768 -3.110 1.00 82.06 153 ALA A N 1
ATOM 1205 C CA . ALA A 1 153 ? 13.751 -6.148 -4.408 1.00 82.06 153 ALA A CA 1
ATOM 1206 C C . ALA A 1 153 ? 14.777 -5.006 -4.317 1.00 82.06 153 ALA A C 1
ATOM 1208 O O . ALA A 1 153 ? 15.640 -4.890 -5.184 1.00 82.06 153 ALA A O 1
ATOM 1209 N N . THR A 1 154 ? 14.725 -4.182 -3.266 1.00 80.56 154 THR A N 1
ATOM 1210 C CA . THR A 1 154 ? 15.701 -3.100 -3.069 1.00 80.56 154 THR A CA 1
ATOM 1211 C C . THR A 1 154 ? 17.104 -3.603 -2.742 1.00 80.56 154 THR A C 1
ATOM 1213 O O . THR A 1 154 ? 18.073 -3.016 -3.218 1.00 80.56 154 THR A O 1
ATOM 1216 N N . ASP A 1 155 ? 17.218 -4.693 -1.987 1.00 81.69 155 ASP A N 1
ATOM 1217 C CA . ASP A 1 155 ? 18.501 -5.294 -1.619 1.00 81.69 155 ASP A CA 1
ATOM 1218 C C . ASP A 1 155 ? 19.213 -5.875 -2.852 1.00 81.69 155 ASP A C 1
ATOM 1220 O O . ASP A 1 155 ? 20.362 -5.536 -3.135 1.00 81.69 155 ASP A O 1
ATOM 1224 N N . LEU A 1 156 ? 18.476 -6.609 -3.695 1.00 77.62 156 LEU A N 1
ATOM 1225 C CA . LEU A 1 156 ? 18.982 -7.120 -4.976 1.00 77.62 156 LEU A CA 1
ATOM 1226 C C . LEU A 1 156 ? 19.454 -6.000 -5.916 1.00 77.62 156 LEU A C 1
ATOM 1228 O O . LEU A 1 156 ? 20.458 -6.142 -6.618 1.00 77.62 156 LEU A O 1
ATOM 1232 N N . LEU A 1 157 ? 18.737 -4.871 -5.943 1.00 71.25 157 LEU A N 1
ATOM 1233 C CA . LEU A 1 157 ? 19.145 -3.701 -6.724 1.00 71.25 157 LEU A CA 1
ATOM 1234 C C . LEU A 1 157 ? 20.450 -3.091 -6.195 1.00 71.25 157 LEU A C 1
ATOM 1236 O O . LEU A 1 157 ? 21.291 -2.669 -6.992 1.00 71.25 157 LEU A O 1
ATOM 1240 N N . GLN A 1 158 ? 20.639 -3.062 -4.875 1.00 71.00 158 GLN A N 1
ATOM 1241 C CA . GLN A 1 158 ? 21.857 -2.553 -4.249 1.00 71.00 158 GLN A CA 1
ATOM 1242 C C . GLN A 1 158 ? 23.070 -3.435 -4.584 1.00 71.00 158 GLN A C 1
ATOM 1244 O O . GLN A 1 158 ? 24.116 -2.916 -4.976 1.00 71.00 158 GLN A O 1
ATOM 1249 N N . GLU A 1 159 ? 22.927 -4.759 -4.519 1.00 67.88 159 GLU A N 1
ATOM 1250 C CA . GLU A 1 159 ? 23.984 -5.706 -4.909 1.00 67.88 159 GLU A CA 1
ATOM 1251 C C . GLU A 1 159 ? 24.354 -5.593 -6.397 1.00 67.88 159 GLU A C 1
ATOM 1253 O O . GLU A 1 159 ? 25.535 -5.603 -6.770 1.00 67.88 159 GLU A O 1
ATOM 1258 N N . ALA A 1 160 ? 23.350 -5.421 -7.263 1.00 64.06 160 ALA A N 1
ATOM 1259 C CA . ALA A 1 160 ? 23.559 -5.231 -8.695 1.00 64.06 160 ALA A CA 1
ATOM 1260 C C . ALA A 1 160 ? 24.327 -3.935 -9.011 1.00 64.06 160 ALA A C 1
ATOM 1262 O O . ALA A 1 160 ? 25.072 -3.891 -9.993 1.00 64.06 160 ALA A O 1
ATOM 1263 N N . TYR A 1 161 ? 24.167 -2.894 -8.189 1.00 60.03 161 TYR A N 1
ATOM 1264 C CA . TYR A 1 161 ? 24.904 -1.640 -8.331 1.00 60.03 161 TYR A CA 1
ATOM 1265 C C . TYR A 1 161 ? 26.374 -1.790 -7.923 1.00 60.03 161 TYR A C 1
ATOM 1267 O O . TYR A 1 161 ? 27.261 -1.363 -8.659 1.00 60.03 161 TYR A O 1
ATOM 1275 N N . VAL A 1 162 ? 26.645 -2.460 -6.797 1.00 65.12 162 VAL A N 1
ATOM 1276 C CA . VAL A 1 162 ? 28.017 -2.696 -6.307 1.00 65.12 162 VAL A CA 1
ATOM 1277 C C . VAL A 1 162 ? 28.833 -3.545 -7.287 1.00 65.12 162 VAL A C 1
ATOM 1279 O O . VAL A 1 162 ? 30.029 -3.330 -7.432 1.00 65.12 162 VAL A O 1
ATOM 1282 N N . THR A 1 163 ? 28.191 -4.471 -8.002 1.00 58.81 163 THR A N 1
ATOM 1283 C CA . THR A 1 163 ? 28.869 -5.383 -8.944 1.00 58.81 163 THR A CA 1
ATOM 1284 C C . THR A 1 163 ? 29.165 -4.743 -10.313 1.00 58.81 163 THR A C 1
ATOM 1286 O O . THR A 1 163 ? 29.880 -5.323 -11.128 1.00 58.81 163 THR A O 1
ATOM 1289 N N . LYS A 1 164 ? 28.614 -3.557 -10.604 1.00 49.66 164 LYS A N 1
ATOM 1290 C CA . LYS A 1 164 ? 28.833 -2.831 -11.871 1.00 49.66 164 LYS A CA 1
ATOM 1291 C C . LYS A 1 164 ? 29.881 -1.708 -11.781 1.00 49.66 164 LYS A C 1
ATOM 1293 O O . LYS A 1 164 ? 30.025 -0.962 -12.751 1.00 49.66 164 LYS A O 1
ATOM 1298 N N . LEU A 1 165 ? 30.599 -1.607 -10.662 1.00 47.78 165 LEU A N 1
ATOM 1299 C CA . LEU A 1 165 ? 31.778 -0.754 -10.457 1.00 47.78 165 LEU A CA 1
ATOM 1300 C C . LEU A 1 165 ? 33.055 -1.601 -10.489 1.00 47.78 165 LEU A C 1
ATOM 1302 O O . LEU A 1 165 ? 34.073 -1.078 -10.992 1.00 47.78 165 LEU A O 1
#

Radius of gyration: 23.58 Å; chains: 1; bounding box: 54×51×71 Å

Sequence (165 aa):
MGTLSSPIADPGSVSMERQDISYTRTLPPIALDLSSIPFPKLSYAEYLTNTVIVHIGSLYSIFDADVFLQRMRRFYDDRDKASESGASLWHIQMLLILAFGKSIQSREHSEMGPSGMNYFILAIEAMPDIRRLYEDPLLSIEVLCLAALFMHATDLLQEAYVTKL

Foldseek 3Di:
DDDDDDDPPDPPPPPPVVPPVPVDDPFDFQPADPVPDDDDPLVVLLVLLVQCCVPVVVPDVLDDSVVLNVVSVVVVVVVVVVDPDTDDLSVLLSLLSQLNSQQSPCPDADPVGRGSVVSLVSSVSRDGDVVSCVVPVSSSSSSVVSNVVVVVVRVVVVVVVVVVD

pLDDT: mean 75.54, std 16.6, range [37.59, 92.88]

Secondary structure (DSSP, 8-state):
----------------------S---PPPP---TTTS-PPPHHHHHHHHHHHHHHHTTT---S-HHHHHHHHHHHHHHHHTT--PPP-HHHHHHHHHHHHHHHHH-SS-BTTBSTTHHHHHHHHHTPPPHHHHTTSHHHHHHHHHHHHHHHHHHHHHHHHHHTT-